Protein AF-A0A6A3MTS2-F1 (afdb_monomer_lite)

pLDDT: mean 77.54, std 14.69, range [34.75, 94.69]

Secondary structure (DSSP, 8-state):
-EEEE-TTS-EEEE------SSS-----EEEEETTEEEEEESTTSSS-EEEEEETT-SPEEEEE--S--HHHHHHHHHHHHHTTS----SS-HHHHHHHHHHHHTT--

Sequence (108 aa):
MANCFFKSGALDNLVHGALLQGEAYDAPVEIMADGLRIGVVKPYSEMPTLNVLQGDSDEELSFEFSGDHMNLTEDREFLKVVHGESGDIRCQYLDACSEHFATCVNLD

Organism: NCBI:txid129364

Structure (mmCIF, N/CA/C/O backbone):
data_AF-A0A6A3MTS2-F1
#
_entry.id   AF-A0A6A3MTS2-F1
#
loop_
_atom_site.group_PDB
_atom_site.id
_atom_site.type_symbol
_atom_site.label_atom_id
_atom_site.label_alt_id
_atom_site.label_comp_id
_atom_site.label_asym_id
_atom_site.label_entity_id
_atom_site.label_seq_id
_atom_site.pdbx_PDB_ins_code
_atom_site.Cartn_x
_atom_site.Cartn_y
_atom_site.Cartn_z
_atom_site.occupancy
_atom_site.B_iso_or_equiv
_atom_site.auth_seq_id
_atom_site.auth_comp_id
_atom_site.auth_asym_id
_atom_site.auth_atom_id
_atom_site.pdbx_PDB_model_num
ATOM 1 N N . MET A 1 1 ? -15.749 -8.722 -8.615 1.00 58.03 1 MET A N 1
ATOM 2 C CA . MET A 1 1 ? -15.322 -9.409 -7.382 1.00 58.03 1 MET A CA 1
ATOM 3 C C . MET A 1 1 ? -14.531 -10.619 -7.815 1.00 58.03 1 MET A C 1
ATOM 5 O O . MET A 1 1 ? -15.083 -11.440 -8.538 1.00 58.03 1 MET A O 1
ATOM 9 N N . ALA A 1 2 ? -13.254 -10.665 -7.467 1.00 70.25 2 ALA A N 1
ATOM 10 C CA . ALA A 1 2 ? -12.358 -11.769 -7.775 1.00 70.25 2 ALA A CA 1
ATOM 11 C C . ALA A 1 2 ? -11.816 -12.325 -6.457 1.00 70.25 2 ALA A C 1
ATOM 13 O O . ALA A 1 2 ? -11.402 -11.548 -5.604 1.00 70.25 2 ALA A O 1
ATOM 14 N N . ASN A 1 3 ? -11.835 -13.649 -6.298 1.00 74.12 3 ASN A N 1
ATOM 15 C CA . ASN A 1 3 ? -11.272 -14.316 -5.127 1.00 74.12 3 ASN A CA 1
ATOM 16 C C . ASN A 1 3 ? -9.988 -15.034 -5.537 1.00 74.12 3 ASN A C 1
ATOM 18 O O . ASN A 1 3 ? -10.002 -15.837 -6.473 1.00 74.12 3 ASN A O 1
ATOM 22 N N . CYS A 1 4 ? -8.907 -14.774 -4.814 1.00 68.69 4 CYS A N 1
ATOM 23 C CA . CYS A 1 4 ? -7.593 -15.344 -5.064 1.00 68.69 4 CYS A CA 1
ATOM 24 C C . CYS A 1 4 ? -7.164 -16.199 -3.870 1.00 68.69 4 CYS A C 1
ATOM 26 O O . CYS A 1 4 ? -7.313 -15.806 -2.714 1.00 68.69 4 CYS A O 1
ATOM 28 N N . PHE A 1 5 ? -6.605 -17.375 -4.156 1.00 77.06 5 PHE A N 1
ATOM 29 C CA . PHE A 1 5 ? -6.028 -18.255 -3.143 1.00 77.06 5 PHE A CA 1
ATOM 30 C C . PHE A 1 5 ? -4.513 -18.264 -3.286 1.00 77.06 5 PHE A C 1
ATOM 32 O O . PHE A 1 5 ? -3.973 -18.676 -4.316 1.00 77.06 5 PHE A O 1
ATOM 39 N N . PHE A 1 6 ? -3.814 -17.844 -2.237 1.00 73.50 6 PHE A N 1
ATOM 40 C CA . PHE A 1 6 ? -2.363 -17.944 -2.190 1.00 73.50 6 PHE A CA 1
ATOM 41 C C . PHE A 1 6 ? -1.925 -19.373 -1.869 1.00 73.50 6 PHE A C 1
ATOM 43 O O . PHE A 1 6 ? -2.629 -20.129 -1.200 1.00 73.50 6 PHE A O 1
ATOM 50 N N . LYS A 1 7 ? -0.699 -19.737 -2.269 1.00 76.19 7 LYS A N 1
ATOM 51 C CA . LYS A 1 7 ? -0.097 -21.042 -1.921 1.00 76.19 7 LYS A CA 1
ATOM 52 C C . LYS A 1 7 ? -0.005 -21.276 -0.409 1.00 76.19 7 LYS A C 1
ATOM 54 O O . LYS A 1 7 ? 0.023 -22.422 0.023 1.00 76.19 7 LYS A O 1
ATOM 59 N N . SER A 1 8 ? 0.048 -20.203 0.378 1.00 77.31 8 SER A N 1
ATOM 60 C CA . SER A 1 8 ? 0.017 -20.240 1.843 1.00 77.31 8 SER A CA 1
ATOM 61 C C . SER A 1 8 ? -1.350 -20.626 2.420 1.00 77.31 8 SER A C 1
ATOM 63 O O . SER A 1 8 ? -1.443 -20.884 3.614 1.00 77.31 8 SER A O 1
ATOM 65 N N . GLY A 1 9 ? -2.406 -20.655 1.602 1.00 76.12 9 GLY A N 1
ATOM 66 C CA . GLY A 1 9 ? -3.790 -20.814 2.047 1.00 76.12 9 GLY A CA 1
ATOM 67 C C . GLY A 1 9 ? -4.472 -19.498 2.428 1.00 76.12 9 GLY A C 1
ATOM 68 O O . GLY A 1 9 ? -5.645 -19.525 2.793 1.00 76.12 9 GLY A O 1
ATOM 69 N N . ALA A 1 10 ? -3.777 -18.358 2.323 1.00 74.81 10 ALA A N 1
ATOM 70 C CA . ALA A 1 10 ? -4.403 -17.051 2.492 1.00 74.81 10 ALA A CA 1
ATOM 71 C C . ALA A 1 10 ? -5.448 -16.814 1.391 1.00 74.81 10 ALA A C 1
ATOM 73 O O . ALA A 1 10 ? -5.235 -17.166 0.225 1.00 74.81 10 ALA A O 1
ATOM 74 N N . LEU A 1 11 ? -6.572 -16.226 1.791 1.00 77.19 11 LEU A N 1
ATOM 75 C CA . LEU A 1 11 ? -7.660 -15.828 0.910 1.00 77.19 11 LEU A CA 1
ATOM 76 C C . LEU A 1 11 ? -7.569 -14.322 0.694 1.00 77.19 11 LEU A C 1
ATOM 78 O O . LEU A 1 11 ? -7.481 -13.572 1.662 1.00 77.19 11 LEU A O 1
ATOM 82 N N . ASP A 1 12 ? -7.648 -13.903 -0.558 1.00 70.62 12 ASP A N 1
ATOM 83 C CA . ASP A 1 12 ? -7.835 -12.507 -0.925 1.00 70.62 12 ASP A CA 1
ATOM 84 C C . ASP A 1 12 ? -9.106 -12.340 -1.752 1.00 70.62 12 ASP A C 1
ATOM 86 O O . ASP A 1 12 ? -9.533 -13.246 -2.475 1.00 70.62 12 ASP A O 1
ATOM 90 N N . ASN A 1 13 ? -9.729 -11.180 -1.600 1.00 70.94 13 ASN A N 1
ATOM 91 C CA . ASN A 1 13 ? -10.961 -10.815 -2.268 1.00 70.94 13 ASN A CA 1
ATOM 92 C C . ASN A 1 13 ? -10.840 -9.381 -2.775 1.00 70.94 13 ASN A C 1
ATOM 94 O O . ASN A 1 13 ? -10.972 -8.416 -2.022 1.00 70.94 13 ASN A O 1
ATOM 98 N N . LEU A 1 14 ? -10.656 -9.258 -4.085 1.00 70.38 14 LEU A N 1
ATOM 99 C CA . LEU A 1 14 ? -10.556 -7.983 -4.762 1.00 70.38 14 LEU A CA 1
ATOM 100 C C . LEU A 1 14 ? -11.929 -7.551 -5.280 1.00 70.38 14 LEU A C 1
ATOM 102 O O . LEU A 1 14 ? -12.532 -8.160 -6.179 1.00 70.38 14 LEU A O 1
ATOM 106 N N . VAL A 1 15 ? -12.408 -6.426 -4.759 1.00 67.25 15 VAL A N 1
ATOM 107 C CA . VAL A 1 15 ? -13.587 -5.733 -5.277 1.00 67.25 15 VAL A CA 1
ATOM 108 C C . VAL A 1 15 ? -13.127 -4.466 -5.985 1.00 67.25 15 VAL A C 1
ATOM 110 O O . VAL A 1 15 ? -12.924 -3.429 -5.368 1.00 67.25 15 VAL A O 1
ATOM 113 N N . HIS A 1 16 ? -12.985 -4.549 -7.306 1.00 63.75 16 HIS A N 1
ATOM 114 C CA . HIS A 1 16 ? -12.815 -3.367 -8.141 1.00 63.75 16 HIS A CA 1
ATOM 115 C C . HIS A 1 16 ? -14.183 -2.882 -8.629 1.00 63.75 16 HIS A C 1
ATOM 117 O O . HIS A 1 16 ? -14.941 -3.644 -9.239 1.00 63.75 16 HIS A O 1
ATOM 123 N N . GLY A 1 17 ? -14.505 -1.621 -8.356 1.00 56.53 17 GLY A N 1
ATOM 124 C CA . GLY A 1 17 ? -15.722 -0.975 -8.825 1.00 56.53 17 GLY A CA 1
ATOM 125 C C . GLY A 1 17 ? -15.439 0.476 -9.177 1.00 56.53 17 GLY A C 1
ATOM 126 O O . GLY A 1 17 ? -15.029 1.250 -8.320 1.00 56.53 17 GLY A O 1
ATOM 127 N N . ALA A 1 18 ? -15.688 0.861 -10.427 1.00 58.81 18 ALA A N 1
ATOM 128 C CA . ALA A 1 18 ? -15.667 2.259 -10.839 1.00 58.81 18 ALA A CA 1
ATOM 129 C C . ALA A 1 18 ? -16.976 2.930 -10.395 1.00 58.81 18 ALA A C 1
ATOM 131 O O . ALA A 1 18 ? -17.925 3.067 -11.170 1.00 58.81 18 ALA A O 1
ATOM 132 N N . LEU A 1 19 ? -17.066 3.285 -9.114 1.00 54.00 19 LEU A N 1
ATOM 133 C CA . LEU A 1 19 ? -18.192 4.043 -8.580 1.00 54.00 19 LEU A CA 1
ATOM 134 C C . LEU A 1 19 ? -17.890 5.536 -8.743 1.00 54.00 19 LEU A C 1
ATOM 136 O O . LEU A 1 19 ? -16.991 6.066 -8.103 1.00 54.00 19 LEU A O 1
ATOM 140 N N . LEU A 1 20 ? -18.654 6.224 -9.596 1.00 52.00 20 LEU A N 1
ATOM 141 C CA . LEU A 1 20 ? -18.619 7.686 -9.758 1.00 52.00 20 LEU A CA 1
ATOM 142 C C . LEU A 1 20 ? -19.252 8.392 -8.540 1.00 52.00 20 LEU A C 1
ATOM 144 O O . LEU A 1 20 ? -20.252 9.099 -8.666 1.00 52.00 20 LEU A O 1
ATOM 148 N N . GLN A 1 21 ? -18.717 8.182 -7.338 1.00 49.12 21 GLN A N 1
ATOM 149 C CA . GLN A 1 21 ? -19.042 9.007 -6.174 1.00 49.12 21 GLN A CA 1
ATOM 150 C C . GLN A 1 21 ? -17.986 10.115 -6.032 1.00 49.12 21 GLN A C 1
ATOM 152 O O . GLN A 1 21 ? -17.077 10.026 -5.218 1.00 49.12 21 GLN A O 1
ATOM 157 N N . GLY A 1 22 ? -18.116 11.170 -6.845 1.00 60.12 22 GLY A N 1
ATOM 158 C CA . GLY A 1 22 ? -17.198 12.320 -6.862 1.00 60.12 22 GLY A CA 1
ATOM 159 C C . GLY A 1 22 ? -16.058 12.204 -7.885 1.00 60.12 22 GLY A C 1
ATOM 160 O O . GLY A 1 22 ? -16.147 11.419 -8.825 1.00 60.12 22 GLY A O 1
ATOM 161 N N . GLU A 1 23 ? -15.010 13.024 -7.725 1.00 60.44 23 GLU A N 1
ATOM 162 C CA . GLU A 1 23 ? -13.840 13.077 -8.631 1.00 60.44 23 GLU A CA 1
ATOM 163 C C . GLU A 1 23 ? -12.670 12.170 -8.200 1.00 60.44 23 GLU A C 1
ATOM 165 O O . GLU A 1 23 ? -11.728 11.976 -8.966 1.00 60.44 23 GLU A O 1
ATOM 170 N N . ALA A 1 24 ? -12.699 11.619 -6.983 1.00 63.09 24 ALA A N 1
ATOM 171 C CA . ALA A 1 24 ? -11.561 10.901 -6.414 1.00 63.09 24 ALA A CA 1
ATOM 172 C C . ALA A 1 24 ? -11.633 9.394 -6.694 1.00 63.09 24 ALA A C 1
ATOM 174 O O . ALA A 1 24 ? -12.616 8.734 -6.359 1.00 63.09 24 ALA A O 1
ATOM 175 N N . TYR A 1 25 ? -10.559 8.851 -7.270 1.00 69.19 25 TYR A N 1
ATOM 176 C CA . TYR A 1 25 ? -10.338 7.410 -7.347 1.00 69.19 25 TYR A CA 1
ATOM 177 C C . TYR A 1 25 ? -10.020 6.875 -5.947 1.00 69.19 25 TYR A C 1
ATOM 179 O O . TYR A 1 25 ? -9.049 7.312 -5.327 1.00 69.19 25 TYR A O 1
ATOM 187 N N . ASP A 1 26 ? -10.837 5.945 -5.454 1.00 72.25 26 ASP A N 1
ATOM 188 C CA . ASP A 1 26 ? -10.615 5.270 -4.177 1.00 72.25 26 ASP A CA 1
ATOM 189 C C . ASP A 1 26 ? -10.511 3.760 -4.393 1.00 72.25 26 ASP A C 1
ATOM 191 O O . ASP A 1 26 ? -11.272 3.164 -5.158 1.00 72.25 26 ASP A O 1
ATOM 195 N N . ALA A 1 27 ? -9.529 3.157 -3.736 1.00 78.19 27 ALA A N 1
ATOM 196 C CA . ALA A 1 27 ? -9.202 1.742 -3.853 1.00 78.19 27 ALA A CA 1
ATOM 197 C C . ALA A 1 27 ? -8.652 1.253 -2.506 1.00 78.19 27 ALA A C 1
ATOM 199 O O . ALA A 1 27 ? -7.449 1.015 -2.383 1.00 78.19 27 ALA A O 1
ATOM 200 N N . PRO A 1 28 ? -9.498 1.188 -1.465 1.00 81.06 28 PRO A N 1
ATOM 201 C CA . PRO A 1 28 ? -9.056 0.771 -0.147 1.00 81.06 28 PRO A CA 1
ATOM 202 C C . PRO A 1 28 ? -8.603 -0.691 -0.163 1.00 81.06 28 PRO A C 1
ATOM 204 O O . PRO A 1 28 ? -9.131 -1.515 -0.912 1.00 81.06 28 PRO A O 1
ATOM 207 N N . VAL A 1 29 ? -7.643 -1.009 0.702 1.00 85.00 29 VAL A N 1
ATOM 208 C CA . VAL A 1 29 ? -7.138 -2.373 0.907 1.00 85.00 29 VAL A CA 1
ATOM 209 C C . VAL A 1 29 ? -7.351 -2.747 2.364 1.00 85.00 29 VAL A C 1
ATOM 211 O O . VAL A 1 29 ? -7.037 -1.957 3.250 1.00 85.00 29 VAL A O 1
ATOM 214 N N . GLU A 1 30 ? -7.865 -3.946 2.618 1.00 87.19 30 GLU A N 1
ATOM 215 C CA . GLU A 1 30 ? -8.034 -4.486 3.965 1.00 87.19 30 GLU A CA 1
ATOM 216 C C . GLU A 1 30 ? -7.377 -5.863 4.060 1.00 87.19 30 GLU A C 1
ATOM 218 O O . GLU A 1 30 ? -7.578 -6.724 3.208 1.00 87.19 30 GLU A O 1
ATOM 223 N N . ILE A 1 31 ? -6.576 -6.060 5.104 1.00 86.25 31 ILE A N 1
ATOM 224 C CA . ILE A 1 31 ? -5.823 -7.282 5.369 1.00 86.25 31 ILE A CA 1
ATOM 225 C C . ILE A 1 31 ? -6.174 -7.755 6.775 1.00 86.25 31 ILE A C 1
ATOM 227 O O . ILE A 1 31 ? -6.125 -6.986 7.735 1.00 86.25 31 ILE A O 1
ATOM 231 N N . MET A 1 32 ? -6.499 -9.039 6.903 1.00 86.25 32 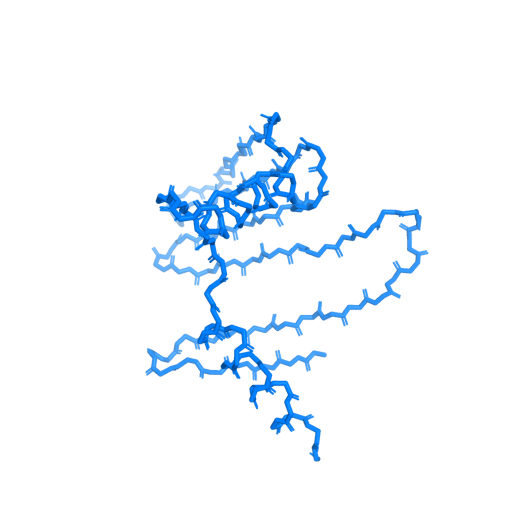MET A N 1
ATOM 232 C CA . MET A 1 32 ? -6.759 -9.685 8.186 1.00 86.25 32 MET A CA 1
ATOM 233 C C . MET A 1 32 ? -5.794 -10.854 8.359 1.00 86.25 32 MET A C 1
ATOM 235 O O . MET A 1 32 ? -5.822 -11.801 7.573 1.00 86.25 32 MET A O 1
ATOM 239 N N . ALA A 1 33 ? -4.933 -10.790 9.372 1.00 82.94 33 ALA A N 1
ATOM 240 C CA . ALA A 1 33 ? -3.929 -11.819 9.631 1.00 82.94 33 ALA A CA 1
ATOM 241 C C . ALA A 1 33 ? -3.543 -11.843 11.111 1.00 82.94 33 ALA A C 1
ATOM 243 O O . ALA A 1 33 ? -3.368 -10.791 11.711 1.00 82.94 33 ALA A O 1
ATOM 244 N N . ASP A 1 34 ? -3.402 -13.035 11.697 1.00 84.19 34 ASP A N 1
ATOM 245 C CA . ASP A 1 34 ? -2.859 -13.244 13.051 1.00 84.19 34 ASP A CA 1
ATOM 246 C C . ASP A 1 34 ? -3.492 -12.374 14.157 1.00 84.19 34 ASP A C 1
ATOM 248 O O . ASP A 1 34 ? -2.834 -11.949 15.103 1.00 84.19 34 ASP A O 1
ATOM 252 N N . GLY A 1 35 ? -4.798 -12.110 14.045 1.00 82.81 35 GLY A N 1
ATOM 253 C CA . GLY A 1 35 ? -5.536 -11.266 14.989 1.00 82.81 35 GLY A CA 1
ATOM 254 C C . GLY A 1 35 ? -5.398 -9.764 14.734 1.00 82.81 35 GLY A C 1
ATOM 255 O O . GLY A 1 35 ? -5.948 -8.983 15.495 1.00 82.81 35 GLY A O 1
ATOM 256 N N . LEU A 1 36 ? -4.715 -9.341 13.675 1.00 86.81 36 LEU A N 1
ATOM 257 C CA . LEU A 1 36 ? -4.681 -7.958 13.212 1.00 86.81 36 LEU A CA 1
ATOM 258 C C . LEU A 1 36 ? -5.698 -7.749 12.093 1.00 86.81 36 LEU A C 1
ATOM 260 O O . LEU A 1 36 ? -5.853 -8.592 11.205 1.00 86.81 36 LEU A O 1
ATOM 264 N N . ARG A 1 37 ? -6.337 -6.583 12.105 1.00 89.88 37 ARG A N 1
ATOM 265 C CA . ARG A 1 37 ? -7.076 -6.026 10.976 1.00 89.88 37 ARG A CA 1
ATOM 266 C C . ARG A 1 37 ? -6.402 -4.723 10.575 1.00 89.88 37 ARG A C 1
ATOM 268 O O . ARG A 1 37 ? -6.293 -3.805 11.381 1.00 89.88 37 ARG A O 1
ATOM 275 N N . ILE A 1 38 ? -5.928 -4.672 9.339 1.00 91.69 38 ILE A N 1
ATOM 276 C CA . ILE A 1 38 ? -5.155 -3.563 8.792 1.00 91.69 38 ILE A CA 1
ATOM 277 C C . ILE A 1 38 ? -5.909 -3.018 7.585 1.00 91.69 38 ILE A C 1
ATOM 279 O O . ILE A 1 38 ? -6.203 -3.771 6.662 1.00 91.69 38 ILE A O 1
ATOM 283 N N . GLY A 1 39 ? -6.215 -1.724 7.581 1.00 92.12 39 GLY A N 1
ATOM 284 C CA . GLY A 1 39 ? -6.892 -1.042 6.481 1.00 92.12 39 GLY A CA 1
ATOM 285 C C . GLY A 1 39 ? -6.055 0.111 5.941 1.00 92.12 39 GLY A C 1
ATOM 286 O O . GLY A 1 39 ? -5.547 0.915 6.714 1.00 92.12 39 GLY A O 1
ATOM 287 N N . VAL A 1 40 ? -5.932 0.224 4.621 1.00 90.44 40 VAL A N 1
ATOM 288 C CA . VAL A 1 40 ? -5.363 1.400 3.951 1.00 90.44 40 VAL A CA 1
ATOM 289 C C . VAL A 1 40 ? -6.487 2.159 3.262 1.00 90.44 40 VAL A C 1
ATOM 291 O O . VAL A 1 40 ? -7.178 1.613 2.401 1.00 90.44 40 VAL A O 1
ATOM 294 N N . VAL A 1 41 ? -6.658 3.426 3.635 1.00 88.75 41 VAL A N 1
ATOM 295 C CA . VAL A 1 41 ? -7.709 4.316 3.128 1.00 88.75 41 VAL A CA 1
ATOM 296 C C . VAL A 1 41 ? -7.086 5.397 2.251 1.00 88.75 41 VAL A C 1
ATOM 298 O O . VAL A 1 41 ? -6.073 5.993 2.624 1.00 88.75 41 VAL A O 1
ATOM 301 N N . LYS A 1 42 ? -7.703 5.661 1.089 1.00 85.38 42 LYS A N 1
ATOM 302 C CA . LYS A 1 42 ? -7.233 6.637 0.090 1.00 85.38 42 LYS A CA 1
ATOM 303 C C . LYS A 1 42 ? -5.731 6.492 -0.228 1.00 85.38 42 LYS A C 1
ATOM 305 O O . LYS A 1 42 ? -4.995 7.482 -0.134 1.00 85.38 42 LYS A O 1
ATOM 310 N N . PRO A 1 43 ? -5.263 5.291 -0.626 1.00 82.19 43 PRO A N 1
ATOM 311 C CA . PRO A 1 43 ? -3.836 5.014 -0.832 1.00 82.19 43 PRO A CA 1
ATOM 312 C C . PRO A 1 43 ? -3.170 5.933 -1.864 1.00 82.19 43 PRO A C 1
ATOM 314 O O . PRO A 1 43 ? -1.971 6.167 -1.795 1.00 82.19 43 PRO A O 1
ATOM 317 N N . TYR A 1 44 ? -3.947 6.469 -2.809 1.00 79.00 44 TYR A N 1
ATOM 318 C CA . TYR A 1 44 ? -3.460 7.346 -3.878 1.00 79.00 44 TYR A CA 1
ATOM 319 C C . TYR A 1 44 ? -3.638 8.846 -3.592 1.00 79.00 44 TYR A C 1
ATOM 321 O O . TYR A 1 44 ? -3.439 9.667 -4.485 1.00 79.00 44 TYR A O 1
ATOM 329 N N . SER A 1 45 ? -4.052 9.220 -2.378 1.00 81.38 45 SER A N 1
ATOM 330 C CA . SER A 1 45 ? -4.171 10.629 -1.981 1.00 81.38 45 SER A CA 1
ATOM 331 C C . SER A 1 45 ? -2.843 11.203 -1.478 1.00 81.38 45 SER A C 1
ATOM 333 O O . SER A 1 45 ? -1.875 10.476 -1.283 1.00 81.38 45 SER A O 1
ATOM 335 N N . GLU A 1 46 ? -2.789 12.516 -1.239 1.00 83.62 46 GLU A N 1
ATOM 336 C CA . GLU A 1 46 ? -1.614 13.168 -0.632 1.00 83.62 46 GLU A CA 1
ATOM 337 C C . GLU A 1 46 ? -1.377 12.755 0.830 1.00 83.62 46 GLU A C 1
ATOM 339 O O . GLU A 1 46 ? -0.291 12.979 1.369 1.00 83.62 46 GLU A O 1
ATOM 344 N N . MET A 1 47 ? -2.399 12.177 1.469 1.00 87.38 47 MET A N 1
ATOM 345 C CA . MET A 1 47 ? -2.380 11.794 2.874 1.00 87.38 47 MET A CA 1
ATOM 346 C C . MET A 1 47 ? -3.078 10.441 3.082 1.00 87.38 47 MET A C 1
ATOM 348 O O . MET A 1 47 ? -4.200 10.401 3.597 1.00 87.38 47 MET A O 1
ATOM 352 N N . PRO A 1 48 ? -2.469 9.325 2.640 1.00 89.31 48 PRO A N 1
ATOM 353 C CA . PRO A 1 48 ? -2.979 7.994 2.935 1.00 89.31 48 PRO A CA 1
ATOM 354 C C . PRO A 1 48 ? -3.014 7.727 4.443 1.00 89.31 48 PRO A C 1
ATOM 356 O O . PRO A 1 48 ? -2.129 8.145 5.199 1.00 89.31 48 PRO A O 1
ATOM 359 N N . THR A 1 49 ? -4.029 6.979 4.868 1.00 92.12 49 THR A N 1
ATOM 360 C CA . THR A 1 49 ? -4.216 6.588 6.269 1.00 92.12 49 THR A CA 1
ATOM 361 C C . THR A 1 49 ? -4.116 5.074 6.407 1.00 92.12 49 THR A C 1
ATOM 363 O O . THR A 1 49 ? -4.771 4.337 5.668 1.00 92.12 49 THR A O 1
ATOM 366 N N . LEU A 1 50 ? -3.313 4.617 7.367 1.00 93.12 50 LEU A N 1
ATOM 367 C CA . LEU A 1 50 ? -3.234 3.228 7.806 1.00 93.12 50 LEU A CA 1
ATOM 368 C C . LEU A 1 50 ? -4.005 3.077 9.116 1.00 93.12 50 LEU A C 1
ATOM 370 O O . LEU A 1 50 ? -3.625 3.664 10.126 1.00 93.12 50 LEU A O 1
ATOM 374 N N . ASN A 1 51 ? -5.042 2.256 9.102 1.00 94.31 51 ASN A N 1
ATOM 375 C CA . ASN A 1 51 ? -5.793 1.865 10.283 1.00 94.31 51 ASN A CA 1
ATOM 376 C C . ASN A 1 51 ? -5.353 0.471 10.729 1.00 94.31 51 ASN A C 1
ATOM 378 O O . ASN A 1 51 ? -5.221 -0.432 9.903 1.00 94.31 51 ASN A O 1
ATOM 382 N N . VAL A 1 52 ? -5.124 0.292 12.027 1.00 93.31 52 VAL A N 1
ATOM 383 C CA . VAL A 1 52 ? -4.696 -0.972 12.626 1.00 93.31 52 VAL A CA 1
ATOM 384 C C . VAL A 1 52 ? -5.549 -1.253 13.854 1.00 93.31 52 VAL A C 1
ATOM 386 O O . VAL A 1 52 ? -5.532 -0.492 14.818 1.00 93.31 52 VAL A O 1
ATOM 389 N N . LEU A 1 53 ? -6.251 -2.379 13.836 1.00 92.44 53 LEU A N 1
ATOM 390 C CA . LEU A 1 53 ? -6.981 -2.920 14.974 1.00 92.44 53 LEU A CA 1
ATOM 391 C C . LEU A 1 53 ? -6.332 -4.242 15.391 1.00 92.44 53 LEU A C 1
ATOM 393 O O . LEU A 1 53 ? -6.175 -5.154 14.575 1.00 92.44 53 LEU A O 1
ATOM 397 N N . GLN A 1 54 ? -5.947 -4.339 16.661 1.00 89.31 54 GLN A N 1
ATOM 398 C CA . GLN A 1 54 ? -5.372 -5.545 17.253 1.00 89.31 54 GLN A CA 1
ATOM 399 C C . GLN A 1 54 ? -6.467 -6.343 17.959 1.00 89.31 54 GLN A C 1
ATOM 401 O O . GLN A 1 54 ? -7.294 -5.770 18.648 1.00 89.31 54 GLN A O 1
ATOM 406 N N . GLY A 1 55 ? -6.493 -7.663 17.792 1.00 81.88 55 GLY A N 1
ATOM 407 C CA . GLY A 1 55 ? -7.615 -8.513 18.207 1.00 81.88 55 GLY A CA 1
ATOM 408 C C . GLY A 1 55 ? -7.829 -8.642 19.717 1.00 81.88 55 GLY A C 1
ATOM 409 O O . GLY A 1 55 ? -8.818 -9.235 20.136 1.00 81.88 55 GLY A O 1
ATOM 410 N N . ASP A 1 56 ? -6.916 -8.116 20.530 1.00 83.88 56 ASP A N 1
ATOM 411 C CA . ASP A 1 56 ? -7.034 -7.979 21.984 1.00 83.88 56 ASP A CA 1
ATOM 412 C C . ASP A 1 56 ? -7.497 -6.576 22.429 1.00 83.88 56 ASP A C 1
ATOM 414 O O . ASP A 1 56 ? -7.633 -6.335 23.629 1.00 83.88 56 ASP A O 1
ATOM 418 N N . SER A 1 57 ? -7.768 -5.672 21.483 1.00 83.12 57 SER A N 1
ATOM 419 C CA . SER A 1 57 ? -8.205 -4.296 21.705 1.00 83.12 57 SER A CA 1
ATOM 420 C C . SER A 1 57 ? -9.433 -3.964 20.854 1.00 83.12 57 SER A C 1
ATOM 422 O O . SER A 1 57 ? -9.534 -4.363 19.697 1.00 83.12 57 SER A O 1
ATOM 424 N N . ASP A 1 58 ? -10.349 -3.173 21.409 1.00 83.75 58 ASP A N 1
ATOM 425 C CA . ASP A 1 58 ? -11.461 -2.584 20.649 1.00 83.75 58 ASP A CA 1
ATOM 426 C C . ASP A 1 58 ? -11.082 -1.221 20.029 1.00 83.75 58 ASP A C 1
ATOM 428 O O . ASP A 1 58 ? -11.870 -0.624 19.294 1.00 83.75 58 ASP A O 1
ATOM 432 N N . GLU A 1 59 ? -9.884 -0.704 20.329 1.00 89.50 59 GLU A N 1
ATOM 433 C CA . GLU A 1 59 ? -9.398 0.584 19.827 1.00 89.50 59 GLU A CA 1
ATOM 434 C C . GLU A 1 59 ? -8.644 0.423 18.500 1.00 89.50 59 GLU A C 1
ATOM 436 O O . GLU A 1 59 ? -7.644 -0.294 18.417 1.00 89.50 59 GLU A O 1
ATOM 441 N N . GLU A 1 60 ? -9.103 1.135 17.467 1.00 91.56 60 GLU A N 1
ATOM 442 C CA . GLU A 1 60 ? -8.422 1.245 16.175 1.00 91.56 60 GLU A CA 1
ATOM 443 C C . GLU A 1 60 ? -7.393 2.385 16.215 1.00 91.56 60 GLU A C 1
ATOM 445 O O . GLU A 1 60 ? -7.710 3.525 16.562 1.00 91.56 60 GLU A O 1
ATOM 450 N N . LEU A 1 61 ? -6.150 2.074 15.851 1.00 94.00 61 LEU A N 1
ATOM 451 C CA . LEU A 1 61 ? -5.066 3.042 15.717 1.00 94.00 61 LEU A CA 1
ATOM 452 C C . LEU A 1 61 ? -4.994 3.540 14.275 1.00 94.00 61 LEU A C 1
ATOM 454 O O . LEU A 1 61 ? -4.890 2.734 13.353 1.00 94.00 61 LEU A O 1
ATOM 458 N N . SER A 1 62 ? -4.971 4.858 14.086 1.00 94.69 62 SER A N 1
ATOM 459 C CA . SER A 1 62 ? -4.826 5.487 12.770 1.00 94.69 62 SER A CA 1
ATOM 460 C C . SER A 1 62 ? -3.490 6.209 12.641 1.00 94.69 62 SER A C 1
ATOM 462 O O . SER A 1 62 ? -3.105 6.997 13.506 1.00 94.69 62 SER A O 1
ATOM 464 N N . PHE A 1 63 ? -2.807 5.974 11.526 1.00 93.88 63 PHE A N 1
ATOM 465 C CA . PHE A 1 63 ? -1.547 6.616 11.171 1.00 93.88 63 PHE A CA 1
ATOM 466 C C . PHE A 1 63 ? -1.698 7.319 9.825 1.00 93.88 63 PHE A C 1
ATOM 468 O O . PHE A 1 63 ? -2.034 6.689 8.824 1.00 93.88 63 PHE A O 1
ATOM 475 N N . GLU A 1 64 ? -1.438 8.622 9.797 1.00 93.12 64 GLU A N 1
ATOM 476 C CA . GLU A 1 64 ? -1.444 9.417 8.570 1.00 93.12 64 GLU A CA 1
ATOM 477 C C . GLU A 1 64 ? -0.022 9.549 8.030 1.00 93.12 64 GLU A C 1
ATOM 479 O O . GLU A 1 64 ? 0.912 9.886 8.762 1.00 93.12 64 GLU A O 1
ATOM 484 N N . PHE A 1 65 ? 0.141 9.298 6.735 1.00 88.31 65 PHE A N 1
ATOM 485 C CA . PHE A 1 65 ? 1.414 9.450 6.045 1.00 88.31 65 PHE A CA 1
ATOM 486 C C . PHE A 1 65 ? 1.283 10.573 5.027 1.00 88.31 65 PHE A C 1
ATOM 488 O O . PHE A 1 65 ? 0.438 10.509 4.147 1.00 88.31 65 PHE A O 1
ATOM 495 N N . SER A 1 66 ? 2.117 11.605 5.136 1.00 87.56 66 SER A N 1
ATOM 496 C CA . SER A 1 66 ? 2.117 12.751 4.220 1.00 87.56 66 SER A CA 1
ATOM 497 C C . SER A 1 66 ? 3.512 12.999 3.655 1.00 87.56 66 SER A C 1
ATOM 499 O O . SER A 1 66 ? 4.504 12.761 4.346 1.00 87.56 66 SER A O 1
ATOM 501 N N . GLY A 1 67 ? 3.595 13.568 2.452 1.00 80.50 67 GLY A N 1
ATOM 502 C CA . GLY A 1 67 ? 4.850 14.092 1.900 1.00 80.50 67 GLY A CA 1
ATOM 503 C C . GLY A 1 67 ? 5.657 13.128 1.026 1.00 80.50 67 GLY A C 1
ATOM 504 O O . GLY A 1 67 ? 6.738 13.509 0.580 1.00 80.50 67 GLY A O 1
ATOM 505 N N . ASP A 1 68 ? 5.145 11.927 0.735 1.00 76.12 68 ASP A N 1
ATOM 506 C CA . ASP A 1 68 ? 5.673 11.076 -0.339 1.00 76.12 68 ASP A CA 1
ATOM 507 C C . ASP A 1 68 ? 4.703 11.075 -1.526 1.00 76.12 68 ASP A C 1
ATOM 509 O O . ASP A 1 68 ? 3.583 10.573 -1.442 1.00 76.12 68 ASP A O 1
ATOM 513 N N . HIS A 1 69 ? 5.136 11.634 -2.654 1.00 78.94 69 HIS A N 1
ATOM 514 C CA . HIS A 1 69 ? 4.433 11.458 -3.918 1.00 78.94 69 HIS A CA 1
ATOM 515 C C . HIS A 1 69 ? 4.873 10.123 -4.515 1.00 78.94 69 HIS A C 1
ATOM 517 O O . HIS A 1 69 ? 5.848 10.082 -5.267 1.00 78.94 69 HIS A O 1
ATOM 523 N N . MET A 1 70 ? 4.162 9.042 -4.176 1.00 76.00 70 MET A N 1
ATOM 524 C CA . MET A 1 70 ? 4.558 7.662 -4.502 1.00 76.00 70 MET A CA 1
ATOM 525 C C . MET A 1 70 ? 4.990 7.486 -5.964 1.00 76.00 70 MET A C 1
ATOM 527 O O . MET A 1 70 ? 6.055 6.927 -6.214 1.00 76.00 70 MET A O 1
ATOM 531 N N . ASN A 1 71 ? 4.220 8.046 -6.904 1.00 75.81 71 ASN A N 1
ATOM 532 C CA . ASN A 1 71 ? 4.506 7.969 -8.340 1.00 75.81 71 ASN A CA 1
ATOM 533 C C . ASN A 1 71 ? 5.821 8.678 -8.704 1.00 75.81 71 ASN A C 1
ATOM 535 O O . ASN A 1 71 ? 6.637 8.134 -9.433 1.00 75.81 71 ASN A O 1
ATOM 539 N N . LEU A 1 72 ? 6.069 9.873 -8.152 1.00 84.25 72 LEU A N 1
ATOM 540 C CA . LEU A 1 72 ? 7.300 10.628 -8.422 1.00 84.25 72 LEU A CA 1
ATOM 541 C C . LEU A 1 72 ? 8.524 9.970 -7.784 1.00 84.25 72 LEU A C 1
ATOM 543 O O . LEU A 1 72 ? 9.624 10.025 -8.335 1.00 84.25 72 LEU A O 1
ATOM 547 N N . THR A 1 73 ? 8.347 9.373 -6.605 1.00 86.56 73 THR A N 1
ATOM 548 C CA . THR A 1 73 ? 9.401 8.598 -5.956 1.00 86.56 73 THR A CA 1
ATOM 549 C C . THR A 1 73 ? 9.757 7.377 -6.799 1.00 86.56 73 THR A C 1
ATOM 551 O O . THR A 1 73 ? 10.941 7.156 -7.037 1.00 86.56 73 THR A O 1
ATOM 554 N N . GLU A 1 74 ? 8.774 6.645 -7.320 1.00 85.00 74 GLU A N 1
ATOM 555 C CA . GLU A 1 74 ? 9.014 5.498 -8.201 1.00 85.00 74 GLU A CA 1
ATOM 556 C C . GLU A 1 74 ? 9.644 5.905 -9.541 1.00 85.00 74 GLU A C 1
ATOM 558 O O . GLU A 1 74 ? 10.661 5.327 -9.924 1.00 85.00 74 GLU A O 1
ATOM 563 N N . ASP A 1 75 ? 9.147 6.961 -10.193 1.00 87.44 75 ASP A N 1
ATOM 564 C CA . ASP A 1 75 ? 9.728 7.506 -11.428 1.00 87.44 75 ASP A CA 1
ATOM 565 C C . ASP A 1 75 ? 11.202 7.889 -11.236 1.00 87.44 75 ASP A C 1
ATOM 567 O O . ASP A 1 75 ? 12.054 7.620 -12.088 1.00 87.44 75 ASP A O 1
ATOM 571 N N . ARG A 1 76 ? 11.535 8.497 -10.091 1.00 88.75 76 ARG A N 1
ATOM 572 C CA . ARG A 1 76 ? 12.916 8.843 -9.743 1.00 88.75 76 ARG A CA 1
ATOM 573 C C . ARG A 1 76 ? 13.784 7.596 -9.597 1.00 88.75 76 ARG A C 1
ATOM 575 O O . ARG A 1 76 ? 14.896 7.584 -10.125 1.00 88.75 76 ARG A O 1
ATOM 582 N N . GLU A 1 77 ? 13.321 6.579 -8.874 1.00 90.56 77 GLU A N 1
ATOM 583 C CA . GLU A 1 77 ? 14.089 5.341 -8.694 1.00 90.56 77 GLU A CA 1
ATOM 584 C C . GLU A 1 77 ? 14.251 4.580 -10.019 1.00 90.56 77 GLU A C 1
ATOM 586 O O . GLU A 1 77 ? 15.343 4.087 -10.307 1.00 90.56 77 GLU A O 1
ATOM 591 N N . PHE A 1 78 ? 13.231 4.579 -10.880 1.00 88.75 78 PHE A N 1
ATOM 592 C CA . PHE A 1 78 ? 13.325 4.049 -12.239 1.00 88.75 78 PHE A CA 1
ATOM 593 C C . PHE A 1 78 ? 14.390 4.785 -13.062 1.00 88.75 78 PHE A C 1
ATOM 595 O O . PHE A 1 78 ? 15.265 4.156 -13.663 1.00 88.75 78 PHE A O 1
ATOM 602 N N . LEU A 1 79 ? 14.368 6.122 -13.059 1.00 91.56 79 LEU A N 1
ATOM 603 C CA . LEU A 1 79 ? 15.347 6.923 -13.789 1.00 91.56 79 LEU A CA 1
ATOM 604 C C . LEU A 1 79 ? 16.772 6.671 -13.292 1.00 91.56 79 LEU A C 1
ATOM 606 O O . LEU A 1 79 ? 17.664 6.539 -14.125 1.00 91.56 79 LEU A O 1
ATOM 610 N N . LYS A 1 80 ? 17.011 6.548 -11.982 1.00 91.44 80 LYS A N 1
ATOM 611 C CA . LYS A 1 80 ? 18.341 6.192 -11.451 1.00 91.44 80 LYS A CA 1
ATOM 612 C C . LYS A 1 80 ? 18.871 4.896 -12.066 1.00 91.44 80 LYS A C 1
ATOM 614 O O . LYS A 1 80 ? 19.992 4.872 -12.571 1.00 91.44 80 LYS A O 1
ATOM 619 N N . VAL A 1 81 ? 18.039 3.854 -12.106 1.00 90.44 81 VAL A N 1
ATOM 620 C CA . VAL A 1 81 ? 18.413 2.557 -12.691 1.00 90.44 81 VAL A CA 1
ATOM 621 C C . VAL A 1 81 ? 18.721 2.675 -14.183 1.00 90.44 81 VAL A C 1
ATOM 623 O O . VAL A 1 81 ? 19.717 2.120 -14.645 1.00 90.44 81 VAL A O 1
ATOM 626 N N . VAL A 1 82 ? 17.933 3.444 -14.944 1.00 90.00 82 VAL A N 1
ATOM 627 C CA . VAL A 1 82 ? 18.198 3.699 -16.375 1.00 90.00 82 VAL A CA 1
ATOM 628 C C . VAL A 1 82 ? 19.546 4.395 -16.592 1.00 90.00 82 VAL A C 1
ATOM 630 O O . VAL A 1 82 ? 20.240 4.101 -17.565 1.00 90.00 82 VAL A O 1
ATOM 633 N N . HIS A 1 83 ? 19.949 5.278 -15.677 1.00 93.06 83 HIS A N 1
ATOM 634 C CA . HIS A 1 83 ? 21.246 5.957 -15.724 1.00 93.06 83 HIS A CA 1
ATOM 635 C C . HIS A 1 83 ? 22.412 5.093 -15.202 1.00 93.06 83 HIS A C 1
ATOM 637 O O . HIS A 1 83 ? 23.553 5.554 -15.186 1.00 93.06 83 HIS A O 1
ATOM 643 N N . GLY A 1 84 ? 22.160 3.834 -14.828 1.00 89.00 84 GLY A N 1
ATOM 644 C CA . GLY A 1 84 ? 23.174 2.903 -14.326 1.00 89.00 84 GLY A CA 1
ATOM 645 C C . GLY A 1 84 ? 23.508 3.076 -12.844 1.00 89.00 84 GLY A C 1
ATOM 646 O O . GLY A 1 84 ? 24.487 2.501 -12.367 1.00 89.00 84 GLY A O 1
ATOM 647 N N . GLU A 1 85 ? 22.715 3.857 -12.112 1.00 92.56 85 GLU A N 1
ATOM 648 C CA . GLU A 1 85 ? 22.802 3.973 -10.660 1.00 92.56 85 GLU A CA 1
ATOM 649 C C . GLU A 1 85 ? 21.980 2.866 -9.984 1.00 92.56 85 GLU A C 1
ATOM 651 O O . GLU A 1 85 ? 21.085 2.264 -10.578 1.00 92.56 85 GLU A O 1
ATOM 656 N N . SER A 1 86 ? 22.259 2.590 -8.711 1.00 86.38 86 SER A N 1
ATOM 657 C CA . SER A 1 86 ? 21.365 1.755 -7.909 1.00 86.38 86 SER A CA 1
ATOM 658 C C . SER A 1 86 ? 20.081 2.526 -7.592 1.00 86.38 86 SER A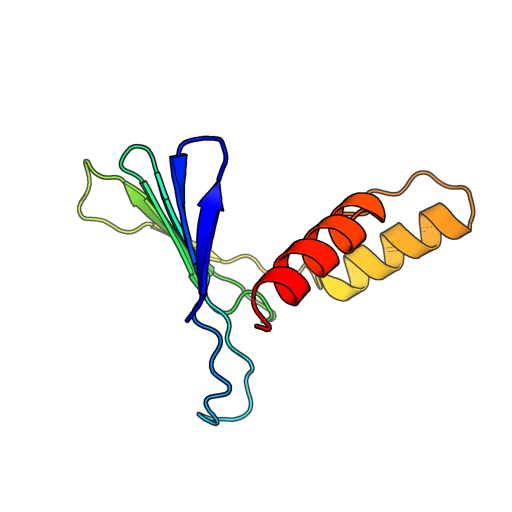 C 1
ATOM 660 O O . SER A 1 86 ? 20.156 3.625 -7.037 1.00 86.38 86 SER A O 1
ATOM 662 N N . GLY A 1 87 ? 18.924 1.941 -7.881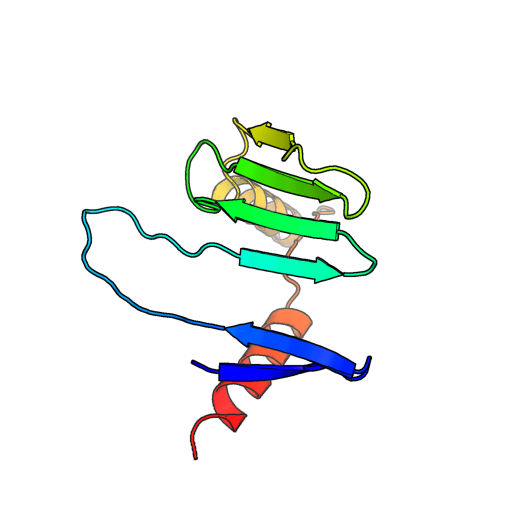 1.00 84.19 87 GLY A N 1
ATOM 663 C CA . GLY A 1 87 ? 17.620 2.459 -7.470 1.00 84.19 87 GLY A CA 1
ATOM 664 C C . GLY A 1 87 ? 16.784 1.371 -6.808 1.00 84.19 87 GLY A C 1
ATOM 665 O O . GLY A 1 87 ? 17.010 0.181 -7.037 1.00 84.19 87 GLY A O 1
ATOM 666 N N . ASP A 1 88 ? 15.839 1.789 -5.976 1.00 86.69 88 ASP A N 1
ATOM 667 C CA . ASP A 1 88 ? 14.914 0.898 -5.271 1.00 86.69 88 ASP A CA 1
ATOM 668 C C . ASP A 1 88 ? 13.565 0.853 -6.005 1.00 86.69 88 ASP A C 1
ATOM 670 O O . ASP A 1 88 ? 12.608 1.539 -5.643 1.00 86.69 88 ASP A O 1
ATOM 674 N N . ILE A 1 89 ? 13.518 0.109 -7.116 1.00 84.50 89 ILE A N 1
ATOM 675 C CA . ILE A 1 89 ? 12.283 -0.066 -7.892 1.00 84.50 89 ILE A CA 1
ATOM 676 C C . ILE A 1 89 ? 11.350 -1.003 -7.121 1.00 84.50 89 ILE A C 1
ATOM 678 O O . ILE A 1 89 ? 11.672 -2.173 -6.909 1.00 84.50 89 ILE A O 1
ATOM 682 N N . ARG A 1 90 ? 10.179 -0.479 -6.747 1.00 83.12 90 ARG A N 1
ATOM 683 C CA . ARG A 1 90 ? 9.197 -1.166 -5.898 1.00 83.12 90 ARG A CA 1
ATOM 684 C C . ARG A 1 90 ? 8.413 -2.259 -6.636 1.00 83.12 90 ARG A C 1
ATOM 686 O O . ARG A 1 90 ? 8.042 -3.238 -6.001 1.00 83.12 90 ARG A O 1
ATOM 693 N N . CYS A 1 91 ? 8.197 -2.121 -7.948 1.00 82.00 91 CYS A N 1
ATOM 694 C CA . CYS A 1 91 ? 7.574 -3.142 -8.798 1.00 82.00 91 CYS A CA 1
ATOM 695 C C . CYS A 1 91 ? 8.562 -3.646 -9.862 1.00 82.00 91 CYS A C 1
ATOM 697 O O . CYS A 1 91 ? 8.886 -2.935 -10.818 1.00 82.00 91 CYS A O 1
ATOM 699 N N . GLN A 1 92 ? 9.078 -4.870 -9.710 1.00 83.00 92 GLN A N 1
ATOM 700 C CA . GLN A 1 92 ? 10.030 -5.421 -10.674 1.00 83.00 92 GLN A CA 1
ATOM 701 C C . GLN A 1 92 ? 9.322 -5.987 -11.910 1.00 83.00 92 GLN A C 1
ATOM 703 O O . GLN A 1 92 ? 8.149 -6.352 -11.889 1.00 83.00 92 GLN A O 1
ATOM 708 N N . TYR A 1 93 ? 10.069 -6.144 -13.008 1.00 78.75 93 TYR A N 1
ATOM 709 C CA . TYR A 1 93 ? 9.535 -6.698 -14.258 1.00 78.75 93 TYR A CA 1
ATOM 710 C C . TYR A 1 93 ? 8.864 -8.073 -14.081 1.00 78.75 93 TYR A C 1
ATOM 712 O O . TYR A 1 93 ? 7.831 -8.345 -14.694 1.00 78.75 93 TYR A O 1
ATOM 720 N N . LEU A 1 94 ? 9.439 -8.943 -13.244 1.00 78.25 94 LEU A N 1
ATOM 721 C CA . LEU A 1 94 ? 8.867 -10.264 -12.973 1.00 78.25 94 LEU A CA 1
ATOM 722 C C . LEU A 1 94 ? 7.544 -10.177 -12.202 1.00 78.25 94 LEU A C 1
ATOM 724 O O . LEU A 1 94 ? 6.646 -10.973 -12.479 1.00 78.25 94 LEU A O 1
ATOM 728 N N . ASP A 1 95 ? 7.404 -9.195 -11.311 1.00 78.56 95 ASP A N 1
ATOM 729 C CA . ASP A 1 95 ? 6.169 -8.958 -10.561 1.00 78.56 95 ASP A CA 1
ATOM 730 C C . ASP A 1 95 ? 5.052 -8.542 -11.527 1.00 78.56 95 ASP A C 1
ATOM 732 O O . ASP A 1 95 ? 4.002 -9.187 -11.567 1.00 78.56 95 ASP A O 1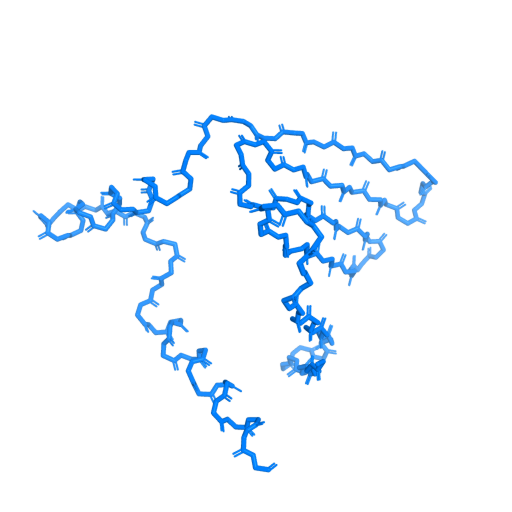
ATOM 736 N N . ALA A 1 96 ? 5.334 -7.588 -12.423 1.00 74.88 96 ALA A N 1
ATOM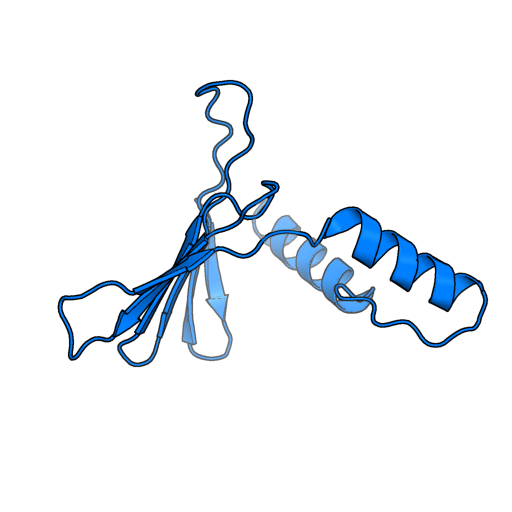 737 C CA . ALA A 1 96 ? 4.400 -7.151 -13.464 1.00 74.88 96 ALA A CA 1
ATOM 738 C C . ALA A 1 96 ? 3.990 -8.287 -14.426 1.00 74.88 96 ALA A C 1
ATOM 740 O O . ALA A 1 96 ? 2.826 -8.406 -14.813 1.00 74.88 96 ALA A O 1
ATOM 741 N N . CYS A 1 97 ? 4.927 -9.168 -14.799 1.00 73.81 97 CYS A N 1
ATOM 742 C CA . CYS A 1 97 ? 4.613 -10.334 -15.633 1.00 73.81 97 CYS A CA 1
ATOM 743 C C . CYS A 1 97 ? 3.712 -11.345 -14.910 1.00 73.81 97 CYS A C 1
ATOM 745 O O . CYS A 1 97 ? 2.865 -11.980 -15.541 1.00 73.81 97 CYS A O 1
ATOM 747 N N . SER A 1 98 ? 3.901 -11.517 -13.600 1.00 67.06 98 SER A N 1
ATOM 748 C CA . SER A 1 98 ? 3.110 -12.453 -12.800 1.00 67.06 98 SER A CA 1
ATOM 749 C C . SER A 1 98 ? 1.658 -11.988 -12.629 1.00 67.06 98 SER A C 1
ATOM 751 O O . SER A 1 98 ? 0.739 -12.803 -12.733 1.00 67.06 98 SER A O 1
ATOM 753 N N . GLU A 1 99 ? 1.441 -10.679 -12.479 1.00 58.78 99 GLU A N 1
ATOM 754 C CA . GLU A 1 99 ? 0.111 -10.069 -12.394 1.00 58.78 99 GLU A CA 1
ATOM 755 C C . GLU A 1 99 ? -0.675 -10.214 -13.706 1.00 58.78 99 GLU A C 1
ATOM 757 O O . GLU A 1 99 ? -1.861 -10.560 -13.690 1.00 58.78 99 GLU A O 1
ATOM 762 N N . HIS A 1 100 ? -0.007 -10.044 -14.853 1.00 56.56 100 HIS A N 1
ATOM 763 C CA . HIS A 1 100 ? -0.613 -10.242 -16.174 1.00 56.56 100 HIS A CA 1
ATOM 764 C C . HIS A 1 100 ? -1.155 -11.669 -16.356 1.00 56.56 100 HIS A C 1
ATOM 766 O O . HIS A 1 100 ? -2.245 -11.878 -16.886 1.00 56.56 100 HIS A O 1
ATOM 772 N N . PHE A 1 101 ? -0.427 -12.671 -15.858 1.00 44.88 101 PHE A N 1
ATOM 773 C CA . PHE A 1 101 ? -0.872 -14.062 -15.916 1.00 44.88 101 PHE A CA 1
ATOM 774 C C . PHE A 1 101 ? -2.098 -14.317 -15.026 1.00 44.88 101 PHE A C 1
ATOM 776 O O . PHE A 1 101 ? -3.005 -15.045 -15.423 1.00 44.88 101 PHE A O 1
ATOM 783 N N . ALA A 1 102 ? -2.165 -13.699 -13.843 1.00 56.66 102 ALA A N 1
ATOM 784 C CA . ALA A 1 102 ? -3.290 -13.854 -12.918 1.00 56.66 102 ALA A CA 1
ATOM 785 C C . ALA A 1 102 ? -4.576 -13.153 -13.402 1.00 56.66 102 ALA A C 1
ATOM 787 O O . ALA A 1 102 ? -5.681 -13.654 -13.179 1.00 56.66 102 ALA A O 1
ATOM 788 N N . THR A 1 103 ? -4.452 -12.022 -14.102 1.00 51.81 103 THR A N 1
ATOM 789 C CA . THR A 1 103 ? -5.596 -11.300 -14.686 1.00 51.81 103 THR A CA 1
ATOM 790 C C . THR A 1 103 ? -6.157 -11.992 -15.931 1.00 51.81 103 THR A C 1
ATOM 792 O O . THR A 1 103 ? -7.373 -12.005 -16.114 1.00 51.81 103 THR A O 1
ATOM 795 N N . CYS A 1 104 ? -5.319 -12.639 -16.748 1.00 37.62 104 CYS A N 1
ATOM 796 C CA . CYS A 1 104 ? -5.769 -13.370 -17.939 1.00 37.62 104 CYS A CA 1
ATOM 797 C C . CYS A 1 104 ? -6.402 -14.744 -17.648 1.00 37.62 104 CYS A C 1
ATOM 799 O O . CYS A 1 104 ? -7.219 -15.196 -18.440 1.00 37.62 104 CYS A O 1
ATOM 801 N N . VAL A 1 105 ? -6.088 -15.400 -16.523 1.00 39.34 105 VAL A N 1
ATOM 802 C CA . VAL A 1 105 ? -6.705 -16.694 -16.135 1.00 39.34 105 VAL A CA 1
ATOM 803 C C . VAL A 1 105 ? -8.152 -16.533 -15.627 1.00 39.34 105 VAL A C 1
ATOM 805 O O . VAL A 1 105 ? -8.884 -17.511 -15.539 1.00 39.34 105 VAL A O 1
ATOM 808 N N . ASN A 1 106 ? -8.593 -15.303 -15.339 1.00 37.19 106 ASN A N 1
ATOM 809 C CA . ASN A 1 106 ? -9.963 -14.990 -14.909 1.00 37.19 106 ASN A CA 1
ATOM 810 C C . ASN A 1 106 ? -10.867 -14.466 -16.049 1.00 37.19 106 ASN A C 1
ATOM 812 O O . ASN A 1 106 ? -11.942 -13.929 -15.783 1.00 37.19 106 ASN A O 1
ATOM 816 N N . LEU A 1 107 ? -10.436 -14.600 -17.308 1.00 34.75 107 LEU A N 1
ATOM 817 C CA . LEU A 1 107 ? -11.241 -14.328 -18.502 1.00 34.75 107 LEU A CA 1
ATOM 818 C C . LEU A 1 107 ? -11.462 -15.632 -19.279 1.00 34.75 107 LEU A C 1
ATOM 820 O O . LEU A 1 107 ? -10.895 -15.801 -20.350 1.00 34.75 107 LEU A O 1
ATOM 824 N N . ASP A 1 108 ? -12.269 -16.531 -18.717 1.00 35.12 108 ASP A N 1
ATOM 825 C CA . ASP A 1 108 ? -13.003 -17.594 -19.425 1.00 35.12 108 ASP A CA 1
ATOM 826 C C . ASP A 1 108 ? -14.285 -17.93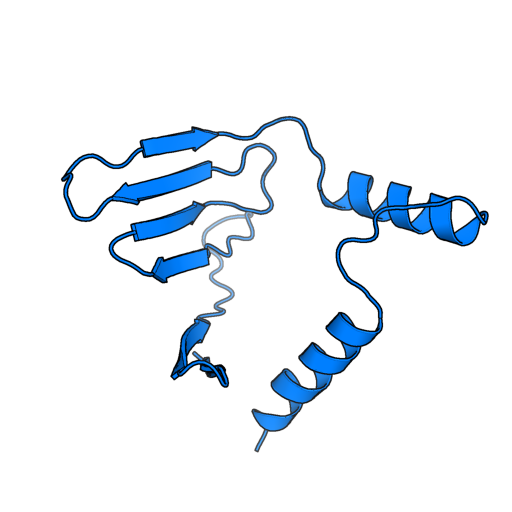9 -18.644 1.00 35.12 108 ASP A C 1
ATOM 828 O O . ASP A 1 108 ? -14.199 -18.150 -17.410 1.00 35.12 108 ASP A O 1
#

Radius of gyration: 17.17 Å; chains: 1; bounding box: 42×35×41 Å

Foldseek 3Di:
DDWDADPVRDIDDADDDPDPPDDADWGKDWDDDPQKIWIWTSVQDQWIKIWIDGNVDPDIDIDIDHDDNPVVLQVVLVVCVVVVHHGDRPQDPVNVVVVVVVVVVPPD